Protein AF-A0AAE3HCL9-F1 (afdb_monomer_lite)

Organism: NCBI:txid502115

Structure (mmCIF, N/CA/C/O backbone):
data_AF-A0AAE3HCL9-F1
#
_entry.id   AF-A0AAE3HCL9-F1
#
loop_
_atom_site.group_PDB
_atom_site.id
_atom_site.type_symbol
_atom_site.label_atom_id
_atom_site.label_alt_id
_atom_site.label_comp_id
_atom_site.label_asym_id
_atom_site.label_entity_id
_atom_site.label_seq_id
_atom_site.pdbx_PDB_ins_code
_atom_site.Cartn_x
_atom_site.Cartn_y
_atom_site.Cartn_z
_atom_site.occupancy
_atom_site.B_iso_or_equiv
_atom_site.auth_seq_id
_atom_site.auth_comp_id
_atom_site.auth_asym_id
_atom_site.auth_atom_id
_atom_site.pdbx_PDB_model_num
ATOM 1 N N . MET A 1 1 ? 17.329 -8.620 -14.062 1.00 76.88 1 MET A N 1
ATOM 2 C CA . MET A 1 1 ? 17.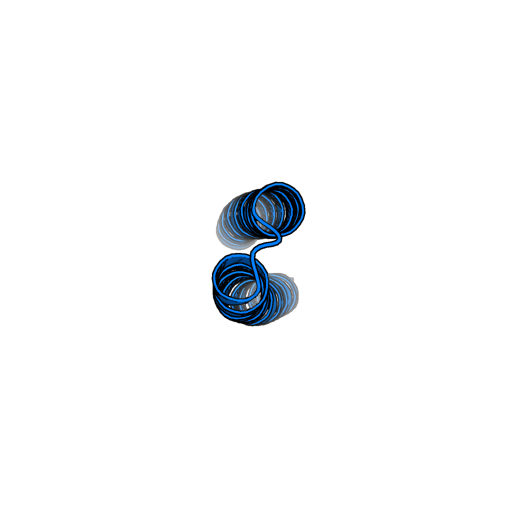284 -7.622 -12.972 1.00 76.88 1 MET A CA 1
ATOM 3 C C . MET A 1 1 ? 15.959 -6.877 -12.935 1.00 76.88 1 MET A C 1
ATOM 5 O O . MET A 1 1 ? 15.327 -6.913 -11.890 1.00 76.88 1 MET A O 1
ATOM 9 N N . ALA A 1 2 ? 15.473 -6.328 -14.057 1.00 88.44 2 ALA A N 1
ATOM 10 C CA . ALA A 1 2 ? 14.160 -5.670 -14.120 1.00 88.44 2 ALA A CA 1
ATOM 11 C C . ALA A 1 2 ? 12.996 -6.521 -13.562 1.00 88.44 2 ALA A C 1
ATOM 13 O O . ALA A 1 2 ? 12.230 -6.028 -12.747 1.00 88.44 2 ALA A O 1
ATOM 14 N N . HIS A 1 3 ? 12.926 -7.818 -13.895 1.00 93.19 3 HIS A N 1
ATOM 15 C CA . HIS A 1 3 ? 11.875 -8.716 -13.384 1.00 93.19 3 HIS A CA 1
ATOM 16 C C . HIS A 1 3 ? 11.916 -8.918 -11.855 1.00 93.19 3 HIS A C 1
ATOM 18 O O . HIS A 1 3 ? 10.877 -9.079 -11.224 1.00 93.19 3 HIS A O 1
ATOM 24 N N . LEU A 1 4 ? 13.104 -8.932 -11.237 1.00 96.81 4 LEU A N 1
ATOM 25 C CA . LEU A 1 4 ? 13.212 -9.059 -9.778 1.00 96.81 4 LEU A CA 1
ATOM 26 C C . LEU A 1 4 ? 12.715 -7.782 -9.090 1.00 96.81 4 LEU A C 1
ATOM 28 O O . LEU A 1 4 ? 11.997 -7.858 -8.099 1.00 96.81 4 LEU A O 1
ATOM 32 N N . LEU A 1 5 ? 13.076 -6.621 -9.644 1.00 97.94 5 LEU A N 1
ATOM 33 C CA . LEU A 1 5 ? 12.639 -5.324 -9.134 1.00 97.94 5 LEU A CA 1
ATOM 34 C C . LEU A 1 5 ? 11.125 -5.141 -9.290 1.00 97.94 5 LEU A C 1
ATOM 36 O O . LEU A 1 5 ? 10.492 -4.670 -8.353 1.00 97.94 5 LEU A O 1
ATOM 40 N N . GLU A 1 6 ? 10.546 -5.568 -10.417 1.00 97.12 6 GLU A N 1
ATOM 41 C CA . GLU A 1 6 ? 9.089 -5.580 -10.613 1.00 97.12 6 GLU A CA 1
ATOM 42 C C . GLU A 1 6 ? 8.391 -6.442 -9.559 1.00 97.12 6 GLU A C 1
ATOM 44 O O . GLU A 1 6 ? 7.482 -5.978 -8.880 1.00 97.12 6 GLU A O 1
ATOM 49 N N . HIS A 1 7 ? 8.881 -7.667 -9.347 1.00 97.69 7 HIS A N 1
ATOM 50 C CA . HIS A 1 7 ? 8.304 -8.578 -8.363 1.00 97.69 7 HIS A CA 1
ATOM 51 C C . HIS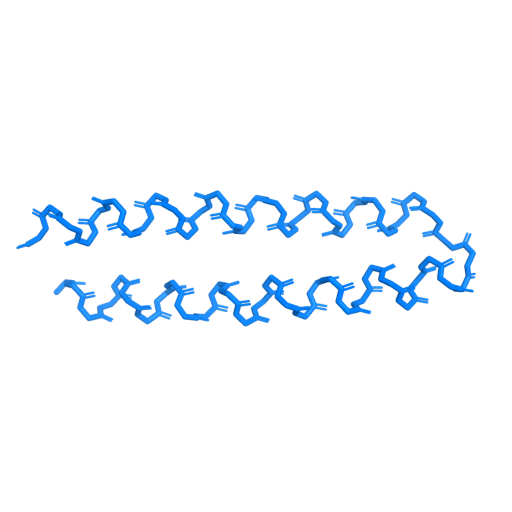 A 1 7 ? 8.322 -7.997 -6.940 1.00 97.69 7 HIS A C 1
ATOM 53 O O . HIS A 1 7 ? 7.359 -8.143 -6.189 1.00 97.69 7 HIS A O 1
ATOM 59 N N . TRP A 1 8 ? 9.403 -7.312 -6.555 1.00 98.38 8 TRP A N 1
ATOM 60 C CA . TRP A 1 8 ? 9.470 -6.634 -5.259 1.00 98.38 8 TRP A CA 1
ATOM 61 C C . TRP A 1 8 ? 8.519 -5.439 -5.167 1.00 98.38 8 TRP A C 1
ATOM 63 O O . TRP A 1 8 ? 7.922 -5.234 -4.113 1.00 98.38 8 TRP A O 1
ATOM 73 N N . VAL A 1 9 ? 8.339 -4.673 -6.249 1.00 98.44 9 VAL A N 1
ATOM 74 C CA . VAL A 1 9 ? 7.354 -3.580 -6.300 1.00 98.44 9 VAL A CA 1
ATOM 75 C C . VAL A 1 9 ? 5.941 -4.125 -6.094 1.00 98.44 9 VAL A C 1
ATOM 77 O O . VAL A 1 9 ? 5.243 -3.644 -5.205 1.00 98.44 9 VAL A O 1
ATOM 80 N N . GLU A 1 10 ? 5.550 -5.161 -6.839 1.00 98.25 10 GLU A N 1
ATOM 81 C CA . GLU A 1 10 ? 4.234 -5.803 -6.714 1.00 98.25 10 GLU A CA 1
ATOM 82 C C . GLU A 1 10 ? 3.994 -6.337 -5.293 1.00 98.25 10 GLU A C 1
ATOM 84 O O . GLU A 1 10 ? 2.934 -6.131 -4.695 1.00 98.25 10 GLU A O 1
ATOM 89 N N . HIS A 1 11 ? 4.997 -6.998 -4.710 1.00 98.06 11 HIS A N 1
ATOM 90 C CA . HIS A 1 11 ? 4.907 -7.532 -3.354 1.00 98.06 11 HIS A CA 1
ATOM 91 C C . HIS A 1 11 ? 4.732 -6.421 -2.306 1.00 98.06 11 HIS A C 1
ATOM 93 O O . HIS A 1 11 ? 3.877 -6.517 -1.420 1.00 98.06 11 HIS A O 1
ATOM 99 N N . ASN A 1 12 ? 5.498 -5.338 -2.434 1.00 98.50 12 ASN A N 1
ATOM 100 C CA . ASN A 1 12 ? 5.408 -4.181 -1.551 1.00 98.50 12 ASN A CA 1
ATOM 101 C C . ASN A 1 12 ? 4.058 -3.460 -1.675 1.00 98.50 12 ASN A C 1
ATOM 103 O O . ASN A 1 12 ? 3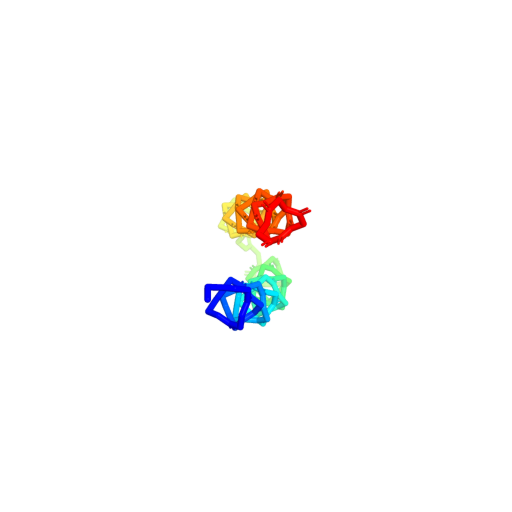.508 -3.019 -0.667 1.00 98.50 12 ASN A O 1
ATOM 107 N N . GLU A 1 13 ? 3.493 -3.356 -2.881 1.00 98.31 13 GLU A N 1
ATOM 108 C CA . GLU A 1 13 ? 2.152 -2.796 -3.097 1.00 98.31 13 GLU A CA 1
ATOM 109 C C . GLU A 1 13 ? 1.068 -3.635 -2.407 1.00 98.31 13 GLU A C 1
ATOM 111 O O . GLU A 1 13 ? 0.176 -3.085 -1.754 1.00 98.31 13 GLU A O 1
ATOM 116 N N . ASN A 1 14 ? 1.177 -4.966 -2.464 1.00 98.19 14 ASN A N 1
ATOM 117 C CA . ASN A 1 14 ? 0.261 -5.859 -1.754 1.00 98.19 14 ASN A CA 1
ATOM 118 C C . ASN A 1 14 ? 0.365 -5.703 -0.223 1.00 98.19 14 ASN A C 1
ATOM 120 O O . ASN A 1 14 ? -0.653 -5.685 0.481 1.00 98.19 14 ASN A O 1
ATOM 124 N N . HIS A 1 15 ? 1.581 -5.527 0.305 1.00 98.06 15 HIS A N 1
ATOM 125 C CA . HIS A 1 15 ? 1.785 -5.197 1.717 1.00 98.06 15 HIS A CA 1
ATOM 126 C C . HIS A 1 15 ? 1.222 -3.822 2.085 1.00 98.06 15 HIS A C 1
ATOM 128 O O . HIS A 1 15 ? 0.526 -3.715 3.091 1.00 98.06 15 HIS A O 1
ATOM 134 N N . SER A 1 16 ? 1.445 -2.794 1.260 1.00 98.12 16 SER A N 1
ATOM 135 C CA . SER A 1 16 ? 0.898 -1.446 1.469 1.00 98.12 16 SER A CA 1
ATOM 136 C C . SER A 1 16 ? -0.631 -1.469 1.567 1.00 98.12 16 SER A C 1
ATOM 138 O O . SER A 1 16 ? -1.203 -0.917 2.511 1.00 98.12 16 SER A O 1
ATOM 140 N N . LYS A 1 17 ? -1.302 -2.180 0.652 1.00 98.44 17 LYS A N 1
ATOM 141 C CA . LYS A 1 17 ? -2.757 -2.371 0.708 1.00 98.44 17 LYS A CA 1
ATOM 142 C C . LYS A 1 17 ? -3.186 -3.041 2.016 1.00 98.44 17 LYS A C 1
ATOM 144 O O . LYS A 1 17 ? -4.075 -2.540 2.699 1.00 98.44 17 LYS A O 1
ATOM 149 N N . SER A 1 18 ? -2.514 -4.128 2.392 1.00 98.38 18 SER A N 1
ATOM 150 C CA . SER A 1 18 ? -2.811 -4.865 3.628 1.00 98.38 18 SER A CA 1
ATOM 151 C C . SER A 1 18 ? -2.619 -4.000 4.879 1.00 98.38 18 SER A C 1
ATOM 153 O O . SER A 1 18 ? -3.404 -4.090 5.820 1.00 98.38 18 SER A O 1
ATOM 155 N N . PHE A 1 19 ? -1.598 -3.141 4.899 1.00 98.62 19 PHE A N 1
ATOM 156 C CA . PHE A 1 19 ? -1.345 -2.226 6.011 1.00 98.62 19 PHE A CA 1
ATOM 157 C C . PHE A 1 19 ? -2.449 -1.176 6.130 1.00 98.62 19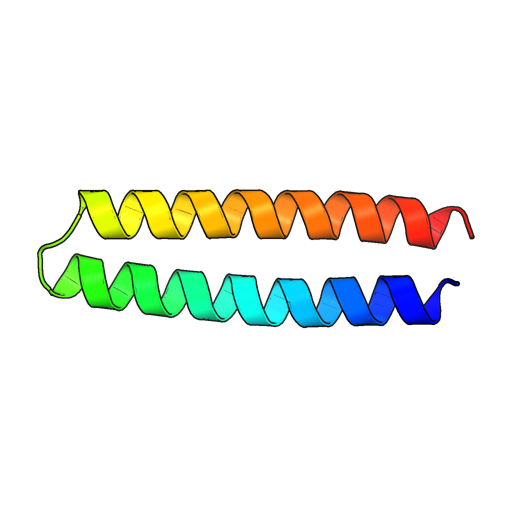 PHE A C 1
ATOM 159 O O . PHE A 1 19 ? -2.936 -0.955 7.234 1.00 98.62 19 PHE A O 1
ATOM 166 N N . LYS A 1 20 ? -2.918 -0.592 5.019 1.00 98.62 20 LYS A N 1
ATOM 167 C CA . LYS A 1 20 ? -4.068 0.332 5.033 1.00 98.62 20 LYS A CA 1
ATOM 168 C C . LYS A 1 20 ? -5.320 -0.328 5.604 1.00 98.62 20 LYS A C 1
ATOM 170 O O . LYS A 1 20 ? -5.926 0.222 6.518 1.00 98.62 20 LYS A O 1
ATOM 175 N N . GLU A 1 21 ? -5.654 -1.530 5.133 1.00 98.69 21 GLU A N 1
ATOM 176 C CA . GLU A 1 21 ? -6.816 -2.284 5.625 1.00 98.69 21 GLU A CA 1
ATOM 177 C C . GLU A 1 21 ? -6.723 -2.580 7.132 1.00 98.69 21 GLU A C 1
ATOM 179 O O . GLU A 1 21 ? -7.725 -2.546 7.846 1.00 98.69 21 GLU A O 1
ATOM 184 N N . TRP A 1 22 ? -5.524 -2.880 7.639 1.00 98.62 22 TRP A N 1
ATOM 185 C CA . TRP A 1 22 ? -5.313 -3.109 9.069 1.00 98.62 22 TRP A CA 1
ATOM 186 C C . TRP A 1 22 ? -5.331 -1.825 9.890 1.00 98.62 22 TRP A C 1
ATOM 188 O O . TRP A 1 22 ? -5.927 -1.826 10.965 1.00 98.62 22 TRP A O 1
ATOM 198 N N . ALA A 1 23 ? -4.744 -0.738 9.389 1.00 98.75 23 ALA A N 1
ATOM 199 C CA . ALA A 1 23 ? -4.805 0.569 10.033 1.00 98.75 23 ALA A CA 1
ATOM 200 C C . ALA A 1 23 ? -6.258 1.029 10.219 1.00 98.75 23 ALA A C 1
ATOM 202 O O . ALA A 1 23 ? -6.617 1.520 11.285 1.00 98.75 23 ALA A O 1
ATOM 203 N N . GLU A 1 24 ? -7.114 0.816 9.215 1.00 98.69 24 GLU A N 1
ATOM 204 C CA . GLU A 1 24 ? -8.551 1.086 9.317 1.00 98.69 24 GLU A CA 1
ATOM 205 C C . GLU A 1 24 ? -9.207 0.241 10.415 1.00 98.69 24 GLU A C 1
ATOM 207 O O . GLU A 1 24 ? -9.817 0.796 11.326 1.00 98.69 24 GLU A O 1
ATOM 212 N N . LYS A 1 25 ? -8.997 -1.082 10.406 1.00 98.69 25 LYS A N 1
ATOM 213 C CA . LYS A 1 25 ? -9.572 -1.993 11.413 1.00 98.69 25 LYS A CA 1
ATOM 214 C C . LYS A 1 25 ? -9.167 -1.642 12.844 1.00 98.69 25 LYS A C 1
ATOM 216 O O . LYS A 1 25 ? -10.004 -1.686 13.742 1.00 98.69 25 LYS A O 1
ATOM 221 N N . VAL A 1 26 ? -7.892 -1.327 13.083 1.00 98.31 26 VAL A N 1
ATOM 222 C CA . VAL A 1 26 ? -7.425 -1.012 14.445 1.00 98.31 26 VAL A CA 1
ATOM 223 C C . VAL A 1 26 ? -7.860 0.384 14.887 1.00 98.31 26 VAL A C 1
ATOM 225 O O . VAL A 1 26 ? -8.148 0.575 16.068 1.00 98.31 26 VAL A O 1
ATOM 228 N N . ARG A 1 27 ? -7.996 1.334 13.952 1.00 98.44 27 ARG A N 1
ATOM 229 C CA . ARG A 1 27 ? -8.583 2.649 14.230 1.00 98.44 27 ARG A CA 1
ATOM 230 C C . ARG A 1 27 ? -10.054 2.530 14.618 1.00 98.44 27 ARG A C 1
ATOM 232 O O . ARG A 1 27 ? -10.457 3.133 15.607 1.00 98.44 27 ARG A O 1
ATOM 239 N N . ASP A 1 28 ? -10.825 1.713 13.903 1.00 98.44 28 ASP A N 1
ATOM 240 C CA . ASP A 1 28 ? -12.236 1.440 14.217 1.00 98.44 28 ASP A CA 1
ATOM 241 C C . ASP A 1 28 ? -12.397 0.751 15.585 1.00 98.44 28 ASP A C 1
ATOM 243 O O . ASP A 1 28 ? -13.402 0.939 16.270 1.00 98.44 28 ASP A O 1
ATOM 247 N N . ALA A 1 29 ? -11.378 0.006 16.025 1.00 98.31 29 ALA A N 1
ATOM 248 C CA . ALA A 1 29 ? -11.293 -0.576 17.364 1.00 98.31 29 ALA A CA 1
ATOM 249 C C . ALA A 1 29 ? -10.797 0.408 18.452 1.00 98.31 29 ALA A C 1
ATOM 251 O O . ALA A 1 29 ? -10.636 0.012 19.605 1.00 98.31 29 ALA A O 1
ATOM 252 N N . GLY A 1 30 ? -10.570 1.683 18.113 1.00 98.50 30 GLY A N 1
ATOM 253 C CA . GLY A 1 30 ? -10.172 2.744 19.046 1.00 98.50 30 GLY A CA 1
ATOM 254 C C . GLY A 1 30 ? -8.662 2.897 19.258 1.00 98.50 30 GLY A C 1
ATOM 255 O O . GLY A 1 30 ? -8.246 3.719 20.073 1.00 98.50 30 GLY A O 1
ATOM 256 N N . TYR A 1 31 ? -7.827 2.148 18.532 1.00 98.56 31 TYR A N 1
ATOM 257 C CA . TYR A 1 31 ? -6.367 2.203 18.648 1.00 98.56 31 TYR A CA 1
ATOM 258 C C . TYR A 1 31 ? -5.757 3.176 17.630 1.00 98.56 31 TYR A C 1
ATOM 260 O O . TYR A 1 31 ? -5.071 2.765 16.694 1.00 98.56 31 TYR A O 1
ATOM 268 N N . THR A 1 3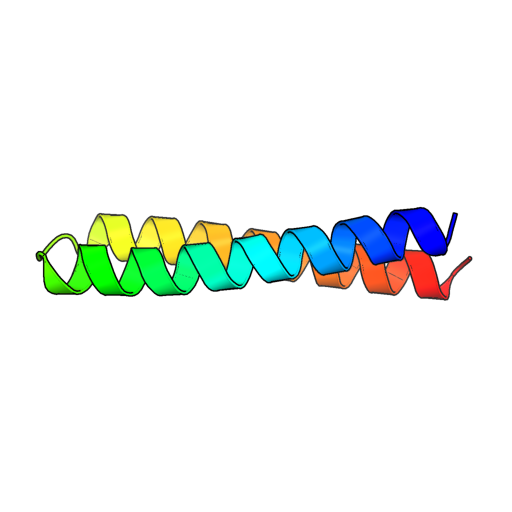2 ? -6.006 4.476 17.803 1.00 98.19 32 THR A N 1
ATOM 269 C CA . THR A 1 32 ? -5.561 5.513 16.853 1.00 98.19 32 THR A CA 1
ATOM 270 C C . THR A 1 32 ? -4.041 5.555 16.677 1.00 98.19 32 THR A C 1
ATOM 272 O O . THR A 1 32 ? -3.575 5.509 15.546 1.00 98.19 32 THR A O 1
ATOM 275 N N . GLU A 1 33 ? -3.258 5.560 17.763 1.00 98.56 33 GLU A N 1
ATOM 276 C CA . GLU A 1 33 ? -1.786 5.614 17.665 1.00 98.56 33 GLU A CA 1
ATOM 277 C C . GLU A 1 33 ? -1.209 4.380 16.947 1.00 98.56 33 GLU A C 1
ATOM 279 O O . GLU A 1 33 ? -0.321 4.500 16.107 1.00 98.56 33 GLU A O 1
ATOM 284 N N . LEU A 1 34 ? -1.777 3.193 17.196 1.00 98.56 34 LEU A N 1
ATOM 285 C CA . LEU A 1 34 ? -1.396 1.970 16.483 1.00 98.56 34 LEU A CA 1
ATOM 286 C C . LEU A 1 34 ? -1.734 2.059 14.987 1.00 98.56 34 LEU A C 1
ATOM 288 O O . LEU A 1 34 ? -0.954 1.605 14.151 1.00 98.56 34 LEU A O 1
ATOM 292 N N . ALA A 1 35 ? -2.890 2.629 14.639 1.00 98.81 35 ALA A N 1
ATOM 293 C CA . ALA A 1 35 ? -3.255 2.861 13.245 1.00 98.81 35 ALA A CA 1
ATOM 294 C C . ALA A 1 35 ? -2.252 3.795 12.559 1.00 98.81 35 ALA A C 1
ATOM 296 O O . ALA A 1 35 ? -1.839 3.522 11.431 1.00 98.81 35 ALA A O 1
ATOM 297 N N . ASP A 1 36 ? -1.835 4.860 13.246 1.00 98.75 36 ASP A N 1
ATOM 298 C CA . ASP A 1 36 ? -0.875 5.832 12.728 1.00 98.75 36 ASP A CA 1
ATOM 299 C C . ASP A 1 36 ? 0.496 5.192 12.478 1.00 98.75 36 ASP A C 1
ATOM 301 O O . ASP A 1 36 ? 1.093 5.412 11.423 1.00 98.75 36 ASP A O 1
ATOM 305 N N . ASP A 1 37 ? 0.974 4.332 13.380 1.00 98.88 37 ASP A N 1
ATOM 306 C CA . ASP A 1 37 ? 2.217 3.577 13.183 1.00 98.88 37 ASP A CA 1
ATOM 307 C C . ASP A 1 37 ? 2.138 2.623 11.980 1.00 98.88 37 ASP A C 1
ATOM 309 O O . ASP A 1 37 ? 3.078 2.540 11.181 1.00 98.88 37 ASP A O 1
ATOM 313 N N . ILE A 1 38 ? 1.002 1.945 11.781 1.00 98.75 38 ILE A N 1
ATOM 314 C CA . ILE A 1 38 ? 0.788 1.080 10.609 1.00 98.75 38 ILE A CA 1
ATOM 315 C C . ILE A 1 38 ? 0.756 1.909 9.314 1.00 98.75 38 ILE A C 1
ATOM 317 O O . ILE A 1 38 ? 1.342 1.503 8.307 1.00 98.75 38 ILE A O 1
ATOM 321 N N . LEU A 1 39 ? 0.129 3.090 9.322 1.00 98.75 39 LEU A N 1
ATOM 322 C CA . LEU A 1 39 ? 0.137 4.002 8.171 1.00 98.75 39 LEU A CA 1
ATOM 323 C C . LEU A 1 39 ? 1.539 4.551 7.883 1.00 98.75 39 LEU A C 1
ATOM 325 O O . LEU A 1 39 ? 1.920 4.701 6.721 1.00 98.75 39 LEU A O 1
ATOM 329 N N . GLN A 1 40 ? 2.348 4.805 8.913 1.00 98.81 40 GLN A N 1
ATOM 330 C CA . GLN A 1 40 ? 3.753 5.166 8.728 1.00 98.81 40 GLN A CA 1
ATOM 331 C C . GLN A 1 40 ? 4.553 4.022 8.092 1.00 98.81 40 GLN A C 1
ATOM 333 O O . GLN A 1 40 ? 5.346 4.271 7.179 1.00 98.81 40 GLN A O 1
ATOM 338 N N . ALA A 1 41 ? 4.324 2.776 8.516 1.00 98.69 41 ALA A N 1
ATOM 339 C CA . ALA A 1 41 ? 4.940 1.604 7.897 1.00 98.69 41 ALA A CA 1
ATOM 340 C C . ALA A 1 41 ? 4.530 1.462 6.421 1.00 98.69 41 ALA A C 1
ATOM 342 O O . ALA A 1 41 ? 5.377 1.193 5.565 1.00 98.69 41 ALA A O 1
ATOM 343 N N . GLU A 1 42 ? 3.260 1.715 6.095 1.00 98.50 42 GLU A N 1
ATOM 344 C CA . GLU A 1 42 ? 2.786 1.729 4.711 1.00 98.50 42 GLU A CA 1
ATOM 345 C C . GLU A 1 42 ? 3.479 2.798 3.874 1.00 98.50 42 GLU A C 1
ATOM 347 O O . GLU A 1 42 ? 3.970 2.499 2.784 1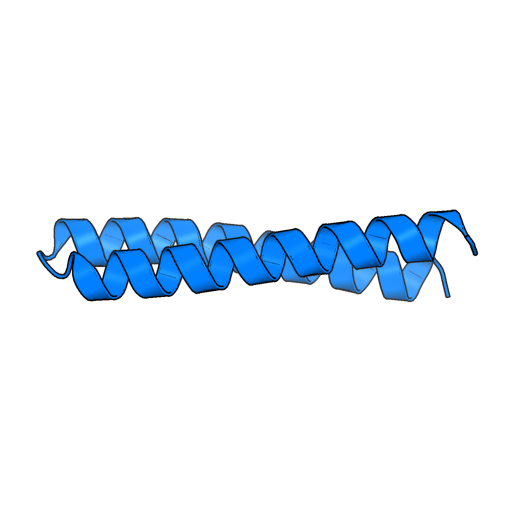.00 98.50 42 GLU A O 1
ATOM 352 N N . LYS A 1 43 ? 3.587 4.021 4.396 1.00 98.62 43 LYS A N 1
ATOM 353 C CA . LYS A 1 43 ? 4.273 5.112 3.704 1.00 98.62 43 LYS A CA 1
ATOM 354 C C . LYS A 1 43 ? 5.719 4.739 3.378 1.00 98.62 43 LYS A C 1
ATOM 356 O O . LYS A 1 43 ? 6.173 4.966 2.258 1.00 98.62 43 LYS A O 1
ATOM 361 N N . LYS A 1 44 ? 6.436 4.125 4.325 1.00 98.69 44 LYS A N 1
ATOM 362 C CA . LYS A 1 44 ? 7.813 3.651 4.103 1.00 98.69 44 LYS A CA 1
ATOM 363 C C . LYS A 1 44 ? 7.879 2.548 3.049 1.00 98.69 44 LYS A C 1
ATOM 365 O O . LYS A 1 44 ? 8.799 2.548 2.233 1.00 98.69 44 LYS A O 1
ATOM 370 N N . MET A 1 45 ? 6.896 1.651 3.022 1.00 98.44 45 MET A N 1
ATOM 371 C CA . MET A 1 45 ? 6.783 0.624 1.986 1.00 98.44 45 MET A CA 1
ATOM 372 C C . MET A 1 45 ? 6.557 1.243 0.598 1.00 98.44 45 MET A C 1
ATOM 374 O O . MET A 1 45 ? 7.223 0.859 -0.361 1.00 98.44 45 MET A O 1
ATOM 378 N N . SER A 1 46 ? 5.685 2.250 0.491 1.00 98.25 46 SER A N 1
ATOM 379 C CA . SER A 1 46 ? 5.452 2.973 -0.766 1.00 98.25 46 SER A CA 1
ATOM 380 C C . SER A 1 46 ? 6.709 3.710 -1.243 1.00 98.25 46 SER A C 1
ATOM 382 O O . SER A 1 46 ? 7.069 3.615 -2.415 1.00 98.25 46 SER A O 1
ATOM 384 N N . GLU A 1 47 ? 7.417 4.394 -0.338 1.00 98.69 47 GLU A N 1
ATOM 385 C CA . GLU A 1 47 ? 8.696 5.056 -0.638 1.00 98.69 47 GLU A CA 1
ATOM 386 C C . GLU A 1 47 ? 9.748 4.046 -1.143 1.00 98.69 47 GLU A C 1
ATOM 388 O O . GLU A 1 47 ? 10.494 4.335 -2.083 1.00 98.69 47 GLU A O 1
ATOM 393 N N . CYS A 1 48 ? 9.783 2.840 -0.563 1.00 98.50 48 CYS A N 1
ATOM 394 C CA . CYS A 1 48 ? 10.625 1.738 -1.030 1.00 98.50 48 CYS A CA 1
ATOM 395 C C . CYS A 1 48 ? 10.263 1.323 -2.466 1.00 98.50 48 CYS A C 1
ATOM 397 O O . CYS A 1 48 ? 11.142 1.274 -3.330 1.00 98.50 48 CYS A O 1
ATOM 399 N N . SER A 1 49 ? 8.977 1.102 -2.760 1.00 98.44 49 SER A N 1
ATOM 400 C CA . SER A 1 49 ? 8.509 0.775 -4.114 1.00 98.44 49 SER A CA 1
ATOM 401 C C . SER A 1 49 ? 8.882 1.846 -5.139 1.00 98.44 49 SER A C 1
ATOM 403 O O . SER A 1 49 ? 9.325 1.513 -6.237 1.00 98.44 49 SER A O 1
ATOM 405 N N . ASP A 1 50 ? 8.785 3.130 -4.793 1.00 98.56 50 ASP A N 1
ATOM 406 C CA . ASP A 1 50 ? 9.170 4.222 -5.693 1.00 98.56 50 ASP A CA 1
ATOM 407 C C . ASP A 1 50 ? 10.663 4.189 -6.044 1.00 98.56 50 ASP A C 1
ATOM 409 O O . ASP A 1 50 ? 11.045 4.425 -7.194 1.00 98.56 50 ASP A O 1
ATOM 413 N N . LEU A 1 51 ? 11.522 3.875 -5.071 1.00 98.56 51 LEU A N 1
ATOM 414 C CA . LEU A 1 51 ? 12.958 3.707 -5.303 1.00 98.56 51 LEU A CA 1
ATOM 415 C C . LEU A 1 51 ? 13.253 2.480 -6.172 1.00 98.56 51 LEU A C 1
ATOM 417 O O . LEU A 1 51 ? 14.107 2.559 -7.058 1.00 98.56 51 LEU A O 1
ATOM 421 N N . LEU A 1 52 ? 12.530 1.378 -5.969 1.00 98.00 52 LEU A N 1
ATOM 422 C CA . LEU A 1 52 ? 12.670 0.170 -6.781 1.00 98.00 52 LEU A CA 1
ATOM 423 C C . LEU A 1 52 ? 12.221 0.395 -8.230 1.00 98.00 52 LEU A C 1
ATOM 425 O O . LEU A 1 52 ? 12.944 -0.006 -9.141 1.00 98.00 52 LEU A O 1
ATOM 429 N N . ARG A 1 53 ? 11.109 1.110 -8.466 1.00 98.19 53 ARG A N 1
ATOM 430 C CA . ARG A 1 53 ? 10.687 1.502 -9.826 1.00 98.19 53 ARG A CA 1
ATOM 431 C C . ARG A 1 53 ? 11.750 2.374 -10.501 1.00 98.19 53 ARG A C 1
ATOM 433 O O . ARG A 1 53 ? 12.170 2.075 -11.613 1.00 98.19 53 ARG A O 1
ATOM 440 N N . LYS A 1 54 ? 12.299 3.366 -9.787 1.00 98.06 54 LYS A N 1
ATOM 441 C CA . LYS A 1 54 ? 13.420 4.187 -10.290 1.00 98.06 54 LYS A CA 1
ATOM 442 C C . LYS A 1 54 ? 14.673 3.367 -10.612 1.00 98.06 54 LYS A C 1
ATOM 444 O O . LYS A 1 54 ? 15.418 3.740 -11.513 1.00 98.06 54 LYS A O 1
ATOM 449 N N . ALA A 1 55 ? 14.962 2.310 -9.852 1.00 97.50 55 ALA A N 1
ATOM 450 C CA . ALA A 1 55 ? 16.092 1.420 -10.119 1.00 97.50 55 ALA A CA 1
ATOM 451 C C . ALA A 1 55 ? 15.831 0.519 -11.335 1.00 97.50 55 ALA A C 1
ATOM 453 O O . ALA A 1 55 ? 16.729 0.321 -12.153 1.00 97.50 55 ALA A O 1
ATOM 454 N N . ARG A 1 56 ? 14.599 0.020 -11.477 1.00 96.44 56 ARG A N 1
ATOM 455 C CA . ARG A 1 56 ? 14.154 -0.776 -12.624 1.00 96.44 56 ARG A CA 1
ATOM 456 C C . ARG A 1 56 ? 14.280 0.013 -13.922 1.00 96.44 56 ARG A C 1
ATOM 458 O O . ARG A 1 56 ? 14.800 -0.530 -14.883 1.00 96.44 56 ARG A O 1
ATOM 465 N N . ASP A 1 57 ? 13.903 1.290 -13.921 1.00 95.88 57 ASP A N 1
ATOM 466 C CA . ASP A 1 57 ? 13.953 2.154 -15.112 1.00 95.88 57 ASP A CA 1
ATOM 467 C C . ASP A 1 57 ? 15.389 2.515 -15.561 1.00 95.88 57 ASP A C 1
ATOM 469 O O . ASP A 1 57 ? 15.580 3.134 -16.606 1.00 95.88 57 ASP A O 1
ATOM 473 N N . LYS A 1 58 ? 16.410 2.147 -14.773 1.00 95.25 58 LYS A N 1
ATOM 474 C CA . LYS A 1 58 ? 17.838 2.285 -15.114 1.00 95.25 58 LYS A CA 1
ATOM 475 C C . LYS A 1 58 ? 18.478 0.977 -15.596 1.00 95.25 58 LYS A C 1
ATOM 477 O O . LYS A 1 58 ? 19.662 0.995 -15.932 1.00 95.25 58 LYS A O 1
ATOM 482 N N . CYS A 1 59 ? 17.747 -0.137 -15.530 1.00 83.19 59 CYS A N 1
ATOM 483 C CA . CYS A 1 59 ? 18.189 -1.441 -16.026 1.00 83.19 59 CYS A CA 1
ATOM 484 C C . CYS A 1 59 ? 17.876 -1.579 -17.514 1.00 83.19 59 CYS A C 1
ATOM 486 O O . CYS A 1 59 ? 18.686 -2.243 -18.194 1.00 83.19 59 CYS A O 1
#

InterPro domains:
  IPR058493 Domain of unknown function DUF8180 [PF26551] (2-58)

pLDDT: mean 97.37, std 3.65, range [76.88, 98.88]

Sequence (59 aa):
MAHLLEHWVEHNENHSKSFKEWAEKVRDAGYTELADDILQAEKKMSECSDLLRKARDKC

Radius of gyration: 13.7 Å; chains: 1; bounding box: 30×15×35 Å

Secondary structure (DSSP, 8-state):
-HHHHHHHHHHHHHHHHHHHHHHHHHHHTT-HHHHHHHHHHHHHHHHHHHHHHHHHTT-

Foldseek 3Di:
DLVVLVVLLVVLVVQLVVLQVVLVVVVVVVNNVVSVVSNVVSVVSVVVSVVSVVVSVVD